Protein AF-A0A932WLN7-F1 (afdb_monomer)

Solvent-accessible surface area (backbone atoms only — not comparable to full-atom values): 4640 Å² total; per-residue (Å²): 114,69,65,48,55,50,51,21,50,50,29,42,75,73,64,39,17,70,60,6,27,51,36,14,46,54,42,26,76,74,38,70,88,41,60,72,23,51,48,44,25,28,51,12,26,41,71,60,69,38,44,70,59,18,52,48,49,48,52,51,50,40,48,51,35,38,76,76,69,71,37,78,68,53,74,69,52,49,50,52,52,50,59,72,60,70,84,114

Foldseek 3Di:
DVVLLVVLVVCLVVLVLVSNLVSLVVVCVVPVLDVSSLLSNLSSCVSVVNLVVSLVSLVSSQCCCCVPVVDGDDPSSVVSNVVSVPPD

Nearest PDB structures (foldseek):
  2ff4-assembly1_A  TM=9.694E-01  e=3.491E-03  Mycobacterium tuberculosis H37Rv
  3upv-assembly1_A  TM=8.315E-01  e=3.042E-02  Saccharomyces cerevisiae S288C
  2lsu-assembly1_A  TM=8.010E-01  e=2.586E-02  Saccharomyces cerevisiae S288C
  3uq3-assembly1_A  TM=8.503E-01  e=1.242E-01  Saccharomyces cerevisiae S288C
  2vgx-assembly1_B  TM=6.735E-01  e=2.321E-02  Yersinia enterocolitica

Structure (mmCIF, N/CA/C/O backbone):
data_AF-A0A932WLN7-F1
#
_entry.id   AF-A0A932WLN7-F1
#
loop_
_atom_site.group_PDB
_atom_site.id
_atom_site.type_symbol
_atom_site.label_atom_id
_atom_site.label_alt_id
_atom_site.label_comp_id
_atom_site.label_asym_id
_atom_site.label_entity_id
_atom_site.label_seq_id
_atom_site.pdbx_PDB_ins_code
_atom_site.Cartn_x
_atom_site.Cartn_y
_atom_site.Cartn_z
_atom_site.occupancy
_atom_site.B_iso_or_equiv
_atom_site.auth_seq_id
_atom_site.auth_comp_id
_atom_site.auth_asym_id
_atom_site.auth_atom_id
_atom_site.pdbx_PDB_model_num
ATOM 1 N N . MET A 1 1 ? 11.092 -8.468 9.083 1.00 63.16 1 MET A N 1
ATOM 2 C CA . MET A 1 1 ? 10.244 -7.815 8.056 1.00 63.16 1 MET A CA 1
ATOM 3 C C . MET A 1 1 ? 10.910 -6.674 7.276 1.00 63.16 1 MET A C 1
ATOM 5 O O . MET A 1 1 ? 10.499 -6.424 6.154 1.00 63.16 1 MET A O 1
ATOM 9 N N . ARG A 1 2 ? 12.009 -6.061 7.753 1.00 75.31 2 ARG A N 1
ATOM 10 C CA . ARG A 1 2 ? 12.793 -5.063 6.981 1.00 75.31 2 ARG A CA 1
ATOM 11 C C . ARG A 1 2 ? 13.306 -5.552 5.613 1.00 75.31 2 ARG A C 1
ATOM 13 O O . ARG A 1 2 ? 13.394 -4.758 4.688 1.00 75.31 2 ARG A O 1
ATOM 20 N N . ALA A 1 3 ? 13.631 -6.841 5.479 1.00 85.38 3 ALA A N 1
ATOM 21 C CA . ALA A 1 3 ? 14.162 -7.402 4.234 1.00 85.38 3 ALA A CA 1
ATOM 22 C C . ALA A 1 3 ? 13.150 -7.344 3.076 1.00 85.38 3 ALA A C 1
ATOM 24 O O . ALA A 1 3 ? 13.499 -6.863 2.004 1.00 85.38 3 ALA A O 1
ATOM 25 N N . LEU A 1 4 ? 11.893 -7.749 3.305 1.00 87.50 4 LEU A N 1
ATOM 26 C CA . LEU A 1 4 ? 10.833 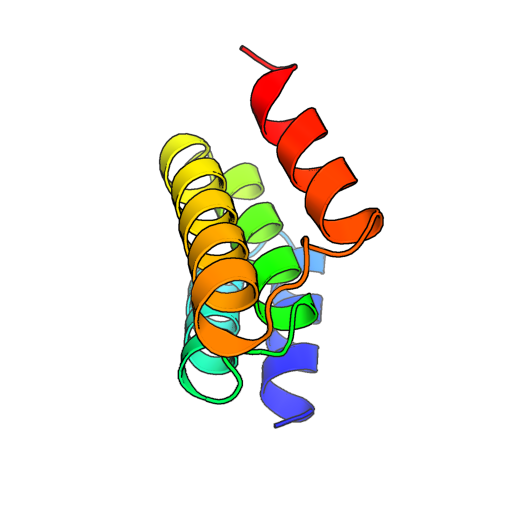-7.691 2.288 1.00 87.50 4 LEU A CA 1
ATOM 27 C C . LEU A 1 4 ? 10.530 -6.251 1.864 1.00 87.50 4 LEU A C 1
ATOM 29 O O . LEU A 1 4 ? 10.376 -5.973 0.680 1.00 87.50 4 LEU A O 1
ATOM 33 N N . GLU A 1 5 ? 10.527 -5.308 2.806 1.00 86.81 5 GLU A N 1
ATOM 34 C CA . GLU A 1 5 ? 10.363 -3.888 2.485 1.00 86.81 5 GLU A CA 1
ATOM 35 C C . GLU A 1 5 ? 11.507 -3.318 1.647 1.00 86.81 5 GLU A C 1
ATOM 37 O O . GLU A 1 5 ? 11.260 -2.527 0.734 1.00 86.81 5 GLU A O 1
ATOM 42 N N . CYS A 1 6 ? 12.750 -3.699 1.957 1.00 91.12 6 CYS A N 1
ATOM 43 C CA . CYS A 1 6 ? 13.907 -3.311 1.161 1.00 91.12 6 CYS A CA 1
ATOM 44 C C . CYS A 1 6 ? 13.824 -3.912 -0.244 1.00 91.12 6 CYS A C 1
ATOM 46 O O . CYS A 1 6 ? 14.010 -3.184 -1.212 1.00 91.12 6 CYS A O 1
ATOM 48 N N . LEU A 1 7 ? 13.484 -5.197 -0.370 1.00 92.00 7 LEU A N 1
ATOM 49 C CA . LEU A 1 7 ? 13.324 -5.853 -1.670 1.00 92.00 7 LEU A CA 1
ATOM 50 C C . LEU A 1 7 ? 12.198 -5.214 -2.490 1.00 92.00 7 LEU A C 1
ATOM 52 O O . LEU A 1 7 ? 12.402 -4.906 -3.659 1.00 92.00 7 LEU A O 1
ATOM 56 N N . ALA A 1 8 ? 11.049 -4.922 -1.875 1.00 92.44 8 ALA A N 1
ATOM 57 C CA . ALA A 1 8 ? 9.956 -4.216 -2.537 1.00 92.44 8 ALA A CA 1
ATOM 58 C C . ALA A 1 8 ? 10.386 -2.816 -3.004 1.00 92.44 8 ALA A C 1
ATOM 60 O O . ALA A 1 8 ? 10.004 -2.379 -4.088 1.00 92.44 8 ALA A O 1
ATOM 61 N N . ALA A 1 9 ? 11.186 -2.105 -2.202 1.00 93.00 9 ALA A N 1
ATOM 62 C CA . ALA A 1 9 ? 11.721 -0.798 -2.573 1.00 93.00 9 ALA A CA 1
ATOM 63 C C . ALA A 1 9 ? 12.715 -0.884 -3.742 1.00 93.00 9 ALA A C 1
ATOM 65 O O . ALA A 1 9 ? 12.637 -0.062 -4.652 1.00 93.00 9 ALA A O 1
ATOM 66 N N . VAL A 1 10 ? 13.608 -1.878 -3.739 1.00 96.19 10 VAL A N 1
ATOM 67 C CA . VAL A 1 10 ? 14.577 -2.114 -4.820 1.00 96.19 10 VAL A CA 1
ATOM 68 C C . VAL A 1 10 ? 13.863 -2.501 -6.114 1.00 96.19 10 VAL A C 1
ATOM 70 O O . VAL A 1 10 ? 14.091 -1.865 -7.138 1.00 96.19 10 VAL A O 1
ATOM 73 N N . ALA A 1 11 ? 12.934 -3.460 -6.065 1.00 95.81 11 ALA A N 1
ATOM 74 C CA . ALA A 1 11 ? 12.135 -3.856 -7.224 1.00 95.81 11 ALA A CA 1
ATOM 75 C C . ALA A 1 11 ? 11.358 -2.660 -7.803 1.00 95.81 11 ALA A C 1
ATOM 77 O O . ALA A 1 11 ? 11.320 -2.454 -9.014 1.00 95.81 11 ALA A O 1
ATOM 78 N N . LEU A 1 12 ? 10.788 -1.810 -6.939 1.00 94.75 12 LEU A N 1
ATOM 79 C CA . LEU A 1 12 ? 10.093 -0.600 -7.375 1.00 94.75 12 LEU A CA 1
ATOM 80 C C . LEU A 1 12 ? 11.041 0.389 -8.070 1.00 94.75 12 LEU A C 1
ATOM 82 O O . LEU A 1 12 ? 10.669 0.958 -9.094 1.00 94.75 12 LEU A O 1
ATOM 86 N N . ALA A 1 13 ? 12.244 0.589 -7.525 1.00 95.69 13 ALA A N 1
ATOM 87 C CA . ALA A 1 13 ? 13.258 1.472 -8.100 1.00 95.69 13 ALA A CA 1
ATOM 88 C C . ALA A 1 13 ? 13.772 0.970 -9.460 1.00 95.69 13 ALA A C 1
ATOM 90 O O . ALA A 1 13 ? 14.030 1.782 -10.344 1.00 95.69 13 ALA A O 1
ATOM 91 N N . ASN A 1 14 ? 13.841 -0.349 -9.649 1.00 96.69 14 ASN A N 1
ATOM 92 C CA . ASN A 1 14 ? 14.215 -0.980 -10.917 1.00 96.69 14 ASN A CA 1
ATOM 93 C C . ASN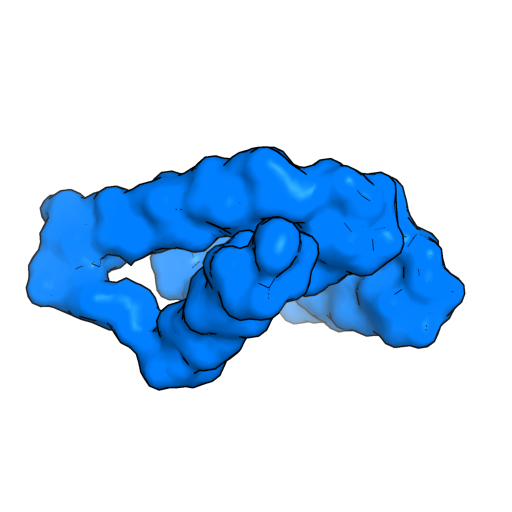 A 1 14 ? 13.084 -0.986 -11.963 1.00 96.69 14 ASN A C 1
ATOM 95 O O . ASN A 1 14 ? 13.299 -1.419 -13.092 1.00 96.69 14 ASN A O 1
ATOM 99 N N . GLY A 1 15 ? 11.872 -0.538 -11.613 1.00 96.12 15 GLY A N 1
ATOM 100 C CA . GLY A 1 15 ? 10.707 -0.619 -12.501 1.00 96.12 15 GLY A CA 1
ATOM 101 C C . GLY A 1 15 ? 10.099 -2.023 -12.606 1.00 96.12 15 GLY A C 1
ATOM 102 O O . GLY A 1 15 ? 9.223 -2.260 -13.436 1.00 96.12 15 GLY A O 1
ATOM 103 N N . GLU A 1 16 ? 10.504 -2.956 -11.741 1.00 97.62 16 GLU A N 1
ATOM 104 C CA . GLU A 1 16 ? 9.979 -4.323 -11.658 1.00 97.62 16 GLU A CA 1
ATOM 105 C C . GLU A 1 16 ? 8.619 -4.326 -10.939 1.00 97.62 16 GLU A C 1
ATOM 107 O O . GLU A 1 16 ? 8.428 -4.905 -9.869 1.00 97.62 16 GLU A O 1
ATOM 112 N N . HIS A 1 17 ? 7.649 -3.619 -11.519 1.00 97.56 17 HIS A N 1
ATOM 113 C CA . HIS A 1 17 ? 6.353 -3.339 -10.906 1.00 97.56 17 HIS A CA 1
ATOM 114 C C . HIS A 1 17 ? 5.573 -4.587 -10.452 1.00 97.56 17 HIS A C 1
ATOM 116 O O . HIS A 1 17 ? 5.026 -4.541 -9.347 1.00 97.56 17 HIS A O 1
ATOM 122 N N . PRO A 1 18 ? 5.530 -5.704 -11.211 1.00 97.25 18 PRO A N 1
ATOM 123 C CA . PRO A 1 18 ? 4.860 -6.920 -10.750 1.00 97.25 18 PRO A CA 1
ATOM 124 C C . PRO A 1 18 ? 5.498 -7.504 -9.484 1.00 97.25 18 PRO A C 1
ATOM 126 O O . PRO A 1 18 ? 4.789 -7.810 -8.526 1.00 97.25 18 PRO A O 1
ATOM 129 N N . LEU A 1 19 ? 6.832 -7.585 -9.444 1.00 97.44 19 LEU A N 1
ATOM 130 C CA . LEU A 1 19 ? 7.562 -8.102 -8.286 1.00 97.44 19 LEU A CA 1
ATOM 131 C C . LEU A 1 19 ? 7.406 -7.174 -7.078 1.00 97.44 19 LEU A C 1
ATOM 133 O O . LEU A 1 19 ? 7.118 -7.628 -5.972 1.00 97.44 19 LEU A O 1
ATOM 137 N N . ALA A 1 20 ? 7.525 -5.862 -7.290 1.00 97.81 20 ALA A N 1
ATOM 138 C CA . ALA A 1 20 ? 7.321 -4.872 -6.241 1.00 97.81 20 ALA A CA 1
ATOM 139 C C . ALA A 1 20 ? 5.907 -4.952 -5.640 1.00 97.81 20 ALA A C 1
ATOM 141 O O . ALA A 1 20 ? 5.751 -4.814 -4.428 1.00 97.81 20 ALA A O 1
ATOM 142 N N . ALA A 1 21 ? 4.881 -5.194 -6.465 1.00 97.94 21 ALA A N 1
ATOM 143 C CA . ALA A 1 21 ? 3.506 -5.355 -6.002 1.00 97.94 21 ALA A CA 1
ATOM 144 C C . ALA A 1 21 ? 3.323 -6.644 -5.190 1.00 97.94 21 ALA A C 1
ATOM 146 O O . ALA A 1 21 ? 2.672 -6.601 -4.147 1.00 97.94 21 ALA A O 1
ATOM 147 N N . GLN A 1 22 ? 3.922 -7.757 -5.626 1.00 97.50 22 GLN A N 1
ATOM 148 C CA . GLN A 1 22 ? 3.896 -9.017 -4.880 1.00 97.50 22 GLN A CA 1
ATOM 149 C C . GLN A 1 22 ? 4.546 -8.851 -3.499 1.00 97.50 22 GLN A C 1
ATOM 151 O O . GLN A 1 22 ? 3.899 -9.082 -2.481 1.00 97.50 22 GLN A O 1
ATOM 156 N N . LEU A 1 23 ? 5.787 -8.361 -3.455 1.00 97.06 23 LEU A N 1
ATOM 157 C CA . LEU A 1 23 ? 6.522 -8.174 -2.203 1.00 97.06 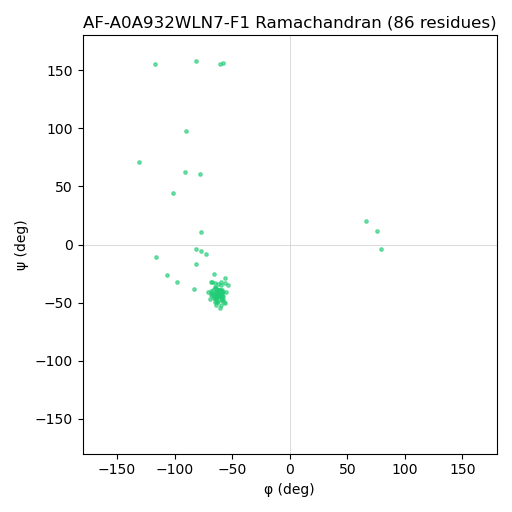23 LEU A CA 1
ATOM 158 C C . LEU A 1 23 ? 5.820 -7.179 -1.270 1.00 97.06 23 LEU A C 1
ATOM 160 O O . LEU A 1 23 ? 5.765 -7.382 -0.061 1.00 97.06 23 LEU A O 1
ATOM 164 N N . ALA A 1 24 ? 5.258 -6.097 -1.815 1.00 97.06 24 ALA A N 1
ATOM 165 C CA . ALA A 1 24 ? 4.516 -5.133 -1.013 1.00 97.06 24 ALA A CA 1
ATOM 166 C C . ALA A 1 24 ? 3.203 -5.709 -0.462 1.00 97.06 24 ALA A C 1
ATOM 168 O O . ALA A 1 24 ? 2.808 -5.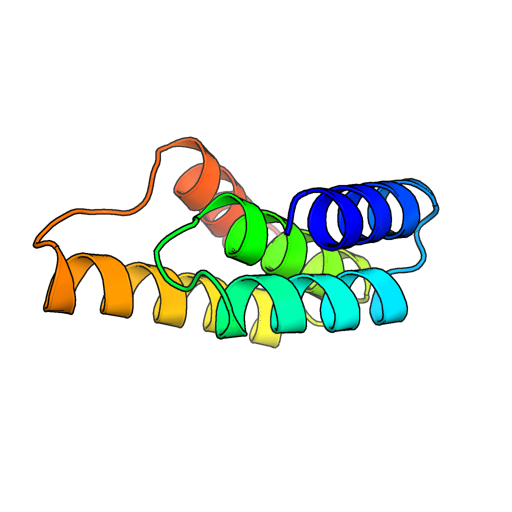325 0.637 1.00 97.06 24 ALA A O 1
ATOM 169 N N . ARG A 1 25 ? 2.543 -6.628 -1.184 1.00 97.12 25 ARG A N 1
ATOM 170 C CA . ARG A 1 25 ? 1.373 -7.352 -0.671 1.00 97.12 25 ARG A CA 1
ATOM 171 C C . ARG A 1 25 ? 1.760 -8.220 0.520 1.00 97.12 25 ARG A C 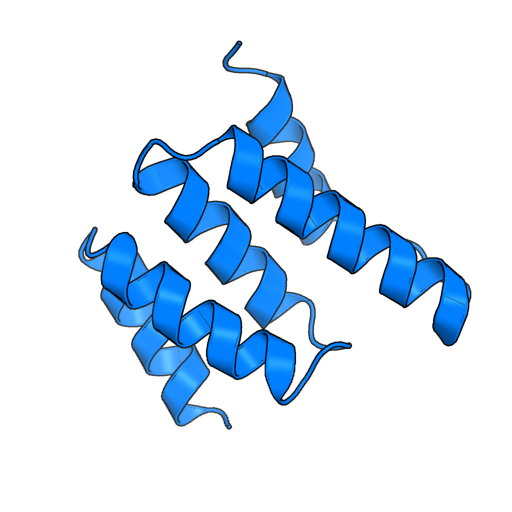1
ATOM 173 O O . ARG A 1 25 ? 1.119 -8.109 1.553 1.00 97.12 25 ARG A O 1
ATOM 180 N N . GLU A 1 26 ? 2.860 -8.963 0.417 1.00 96.50 26 GLU A N 1
ATOM 181 C CA . GLU A 1 26 ? 3.371 -9.766 1.535 1.00 96.50 26 GLU A CA 1
ATOM 182 C C . GLU A 1 26 ? 3.683 -8.900 2.767 1.00 96.50 26 GLU A C 1
ATOM 184 O O . GLU A 1 26 ? 3.348 -9.271 3.889 1.00 96.50 26 GLU A O 1
ATOM 189 N N . VAL A 1 27 ? 4.266 -7.707 2.581 1.00 95.56 27 VAL A N 1
ATOM 190 C CA . VAL A 1 27 ? 4.479 -6.766 3.698 1.00 95.56 27 VAL A CA 1
ATOM 191 C C . VAL A 1 27 ? 3.155 -6.313 4.311 1.00 95.56 27 VAL A C 1
ATOM 193 O O . VAL A 1 27 ? 3.055 -6.249 5.532 1.00 95.56 27 VAL A O 1
ATOM 196 N N . VAL A 1 28 ? 2.153 -5.986 3.492 1.00 96.81 28 VAL A N 1
ATOM 197 C CA . VAL A 1 28 ? 0.827 -5.568 3.974 1.00 96.81 28 VAL A CA 1
ATOM 198 C C . VAL A 1 28 ? 0.136 -6.688 4.747 1.00 96.81 28 VAL A C 1
ATOM 200 O O . VAL A 1 28 ? -0.454 -6.421 5.787 1.00 96.81 28 VAL A O 1
ATOM 203 N N . ASP A 1 29 ? 0.231 -7.927 4.276 1.00 96.12 29 ASP A N 1
ATOM 204 C CA . ASP A 1 29 ? -0.409 -9.068 4.931 1.00 96.12 29 ASP A CA 1
ATOM 205 C C . ASP A 1 29 ? 0.238 -9.370 6.295 1.00 96.12 29 ASP A C 1
ATOM 207 O O . ASP A 1 29 ? -0.444 -9.784 7.231 1.00 96.12 29 ASP A O 1
ATOM 211 N N . LEU A 1 30 ? 1.545 -9.119 6.433 1.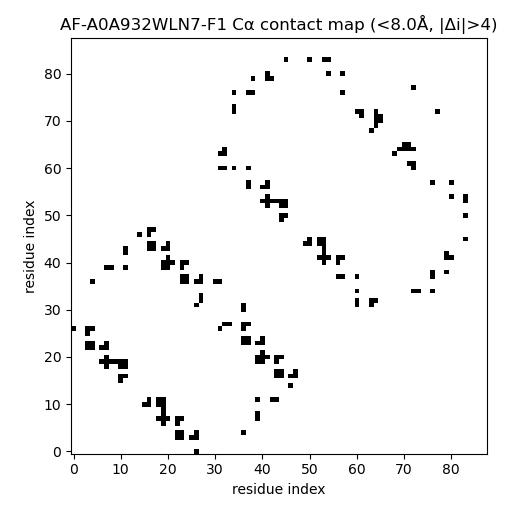00 95.56 30 LEU A N 1
ATOM 212 C CA . LEU A 1 30 ? 2.273 -9.307 7.689 1.00 95.56 30 LEU A CA 1
ATOM 213 C C . LEU A 1 30 ? 2.156 -8.116 8.655 1.00 95.56 30 LEU A C 1
ATOM 215 O O . LEU A 1 30 ? 2.092 -8.308 9.869 1.00 95.56 30 LEU A O 1
ATOM 219 N N . GLU A 1 31 ? 2.163 -6.886 8.138 1.00 94.62 31 GLU A N 1
ATOM 220 C CA . GLU A 1 31 ? 2.105 -5.643 8.917 1.00 94.62 31 GLU A CA 1
ATOM 221 C C . GLU A 1 31 ? 1.024 -4.704 8.359 1.00 94.62 31 GLU A C 1
ATOM 223 O O . GLU A 1 31 ? 1.336 -3.650 7.794 1.00 94.62 31 GLU A O 1
ATOM 228 N N . PRO A 1 32 ? -0.268 -5.032 8.533 1.00 95.56 32 PRO A N 1
ATOM 229 C CA . PRO A 1 32 ? -1.359 -4.313 7.876 1.00 95.56 32 PRO A CA 1
ATOM 230 C C . PRO A 1 32 ? -1.497 -2.859 8.351 1.00 95.56 32 PRO A C 1
ATOM 232 O O . PRO A 1 32 ? -1.923 -2.000 7.585 1.00 95.56 32 PRO A O 1
ATOM 235 N N . PHE A 1 33 ? -1.051 -2.530 9.566 1.00 95.88 33 PHE A N 1
ATOM 236 C CA . PHE A 1 33 ? -1.016 -1.149 10.072 1.00 95.88 33 PHE A CA 1
ATOM 237 C C . PHE A 1 33 ? 0.199 -0.342 9.596 1.00 95.88 33 PHE A C 1
ATOM 239 O O . PHE A 1 33 ? 0.314 0.850 9.880 1.00 95.88 33 PHE A O 1
ATOM 246 N N . ARG A 1 34 ? 1.125 -0.967 8.862 1.00 94.44 34 ARG A N 1
ATOM 247 C CA . ARG A 1 34 ? 2.332 -0.313 8.369 1.00 94.44 34 ARG A CA 1
ATOM 248 C C . ARG A 1 34 ? 2.079 0.302 7.000 1.00 94.44 34 ARG A C 1
ATOM 250 O O . ARG A 1 34 ? 2.185 -0.343 5.957 1.00 94.44 34 ARG A O 1
ATOM 257 N N . GLU A 1 35 ? 1.797 1.600 6.995 1.00 96.69 35 GLU A N 1
ATOM 258 C CA . GLU A 1 35 ? 1.461 2.339 5.773 1.00 96.69 35 GLU A CA 1
ATOM 259 C C . GLU A 1 35 ? 2.531 2.251 4.675 1.00 96.69 35 GLU A C 1
ATOM 261 O O . GLU A 1 35 ? 2.196 2.273 3.494 1.00 96.69 35 GLU A O 1
ATOM 266 N N . THR A 1 36 ? 3.812 2.075 5.013 1.00 95.38 36 THR A N 1
ATOM 267 C CA . THR A 1 36 ? 4.896 1.933 4.025 1.00 95.38 36 THR A CA 1
ATOM 268 C C . THR A 1 36 ? 4.710 0.732 3.092 1.00 95.38 36 THR A C 1
ATOM 270 O O . THR A 1 36 ? 5.094 0.814 1.921 1.00 95.38 36 THR A O 1
ATOM 273 N N . GLY A 1 37 ? 4.102 -0.365 3.560 1.00 96.38 37 GLY A N 1
ATOM 274 C CA . GLY A 1 37 ? 3.725 -1.506 2.718 1.00 96.38 37 GLY A CA 1
ATOM 275 C C . GLY A 1 37 ? 2.668 -1.104 1.690 1.00 96.38 37 GLY A C 1
ATOM 276 O O . GLY A 1 37 ? 2.878 -1.233 0.481 1.00 96.38 37 GLY A O 1
ATOM 277 N N . TRP A 1 38 ? 1.586 -0.482 2.161 1.00 98.00 38 TRP A N 1
ATOM 278 C CA . TRP A 1 38 ? 0.510 0.037 1.315 1.00 98.00 38 TRP A CA 1
ATOM 279 C C . TRP A 1 38 ? 1.002 1.060 0.292 1.00 98.00 38 TRP A C 1
ATOM 281 O O . TRP A 1 38 ? 0.643 0.995 -0.882 1.00 98.00 38 TRP A O 1
ATOM 291 N N . GLN A 1 39 ? 1.856 1.995 0.708 1.00 98.19 39 GLN A N 1
ATOM 292 C CA . GLN A 1 39 ? 2.443 3.015 -0.160 1.00 98.19 39 GLN A CA 1
ATOM 293 C C . GLN A 1 39 ? 3.262 2.401 -1.300 1.00 98.19 39 GLN A C 1
ATOM 295 O O . GLN A 1 39 ? 3.175 2.865 -2.440 1.00 98.19 39 GLN A O 1
ATOM 300 N N . ARG A 1 40 ? 4.052 1.357 -1.021 1.00 97.38 40 ARG A N 1
ATOM 301 C CA . ARG A 1 40 ? 4.808 0.631 -2.055 1.00 97.38 40 ARG A CA 1
ATOM 302 C C . ARG A 1 40 ? 3.876 -0.137 -2.983 1.00 97.38 40 ARG A C 1
ATOM 304 O O . ARG A 1 40 ? 4.042 -0.030 -4.194 1.00 97.38 40 ARG A O 1
ATOM 311 N N . LEU A 1 41 ? 2.861 -0.807 -2.440 1.00 98.12 41 LEU A N 1
ATOM 312 C CA . LEU A 1 41 ? 1.855 -1.524 -3.222 1.00 98.12 41 LEU A CA 1
ATOM 313 C C . LEU A 1 41 ? 1.123 -0.581 -4.190 1.00 98.12 41 LEU A C 1
ATOM 315 O O . LEU A 1 41 ? 1.047 -0.857 -5.385 1.00 98.12 41 LEU A O 1
ATOM 319 N N . MET A 1 42 ? 0.665 0.578 -3.710 1.00 98.38 42 MET A N 1
ATOM 320 C CA . MET A 1 42 ? 0.030 1.605 -4.541 1.00 98.38 42 MET A CA 1
ATOM 321 C C . MET A 1 42 ? 0.938 2.083 -5.680 1.00 98.38 42 MET A C 1
ATOM 323 O O . MET A 1 42 ? 0.492 2.189 -6.823 1.00 98.38 42 MET A O 1
ATOM 327 N N . ARG A 1 43 ? 2.211 2.379 -5.383 1.00 98.06 43 ARG A N 1
ATOM 328 C CA . ARG A 1 43 ? 3.180 2.833 -6.393 1.00 98.06 43 ARG A CA 1
ATOM 329 C C . ARG A 1 43 ? 3.491 1.738 -7.411 1.00 98.06 43 ARG A C 1
ATOM 331 O O . ARG A 1 43 ? 3.533 2.037 -8.600 1.00 98.06 43 ARG A O 1
ATOM 338 N N . ALA A 1 44 ? 3.667 0.497 -6.962 1.00 98.06 44 ALA A N 1
ATOM 339 C CA . ALA A 1 44 ? 3.944 -0.645 -7.825 1.00 98.06 44 ALA A CA 1
ATOM 340 C C . ALA A 1 44 ? 2.783 -0.913 -8.788 1.00 98.06 44 ALA A C 1
ATOM 342 O O . ALA A 1 44 ? 2.984 -0.964 -9.997 1.00 98.06 44 ALA A O 1
ATOM 343 N N . LEU A 1 45 ? 1.553 -0.979 -8.270 1.00 98.06 45 LEU A N 1
ATOM 344 C CA . LEU A 1 45 ? 0.351 -1.185 -9.079 1.00 98.06 45 LEU A CA 1
ATOM 345 C C . LEU A 1 45 ? 0.155 -0.064 -10.102 1.00 98.06 45 LEU A C 1
ATOM 347 O O . LEU A 1 45 ? -0.132 -0.331 -11.265 1.00 98.06 45 LEU A O 1
ATOM 351 N N . ALA A 1 46 ? 0.356 1.191 -9.696 1.00 97.19 46 ALA A N 1
ATOM 352 C CA . ALA A 1 46 ? 0.239 2.327 -10.601 1.00 97.19 46 ALA A CA 1
ATOM 353 C C . ALA A 1 46 ? 1.341 2.363 -11.670 1.00 97.19 46 ALA A C 1
ATOM 355 O O . ALA A 1 46 ? 1.043 2.682 -12.820 1.00 97.19 46 ALA A O 1
ATOM 356 N N . GLY A 1 47 ? 2.585 2.032 -11.310 1.00 95.75 47 GLY A N 1
ATOM 357 C CA . GLY A 1 47 ? 3.699 1.918 -12.254 1.00 95.75 47 GLY A CA 1
ATOM 358 C C . GLY A 1 47 ? 3.488 0.793 -13.268 1.00 95.75 47 GLY A C 1
ATOM 359 O O . GLY A 1 47 ? 3.746 0.974 -14.451 1.00 95.75 47 GLY A O 1
ATOM 360 N N . GLY A 1 48 ? 2.905 -0.328 -12.834 1.00 95.25 48 GLY A N 1
ATOM 361 C CA . GLY A 1 48 ? 2.522 -1.451 -13.696 1.00 95.25 48 GLY A CA 1
ATOM 362 C C . GLY A 1 48 ? 1.238 -1.235 -14.507 1.00 95.25 48 GLY A C 1
ATOM 363 O O . GLY A 1 48 ? 0.699 -2.196 -15.046 1.00 95.25 48 GLY A O 1
ATOM 364 N N . GLY A 1 49 ? 0.695 -0.013 -14.555 1.00 95.38 49 GLY A N 1
ATOM 365 C CA . GLY A 1 49 ? -0.520 0.320 -15.311 1.00 95.38 49 GLY A CA 1
ATOM 366 C C . GLY A 1 49 ? -1.840 -0.080 -14.639 1.00 95.38 49 GLY A C 1
ATOM 367 O O . GLY A 1 49 ? -2.912 0.283 -15.119 1.00 95.38 49 GLY A O 1
ATOM 368 N N . ASN A 1 50 ? -1.806 -0.750 -13.486 1.00 95.62 50 ASN A N 1
ATOM 369 C CA . ASN A 1 50 ? -2.994 -1.196 -12.762 1.00 95.62 50 ASN A CA 1
ATOM 370 C C . ASN A 1 50 ? -3.478 -0.155 -11.738 1.00 95.62 50 ASN A C 1
ATOM 372 O O . ASN A 1 50 ? -3.517 -0.361 -10.522 1.00 95.62 50 ASN A O 1
ATOM 376 N N . ARG A 1 51 ? -3.856 1.018 -12.248 1.00 94.31 51 ARG A N 1
ATOM 377 C CA . ARG A 1 51 ? -4.286 2.163 -11.431 1.00 94.31 51 ARG A CA 1
ATOM 378 C C . ARG A 1 51 ? -5.544 1.878 -10.606 1.00 94.31 51 ARG A C 1
ATOM 380 O O . ARG A 1 51 ? -5.662 2.379 -9.490 1.00 94.31 51 ARG A O 1
ATOM 387 N N . ALA A 1 52 ? -6.466 1.073 -11.134 1.00 95.62 52 ALA A N 1
ATOM 388 C CA . ALA A 1 52 ? -7.686 0.697 -10.424 1.00 95.62 52 ALA A CA 1
ATOM 389 C C . ALA A 1 52 ? -7.372 -0.117 -9.157 1.00 95.62 52 ALA A C 1
ATOM 391 O O . ALA A 1 52 ? -7.909 0.187 -8.092 1.00 95.62 52 ALA A O 1
ATOM 392 N N . GLU A 1 53 ? -6.458 -1.090 -9.245 1.00 97.19 53 GLU A N 1
ATOM 393 C CA . GLU A 1 53 ? -5.948 -1.810 -8.071 1.00 97.19 53 GLU A CA 1
ATOM 394 C C . GLU A 1 53 ? -5.211 -0.874 -7.104 1.00 97.19 53 GLU A C 1
ATOM 396 O O . GLU A 1 53 ? -5.397 -0.975 -5.894 1.00 97.19 53 GLU A O 1
ATOM 401 N N . ALA A 1 54 ? -4.428 0.090 -7.602 1.00 97.94 54 ALA A N 1
ATOM 402 C CA . ALA A 1 54 ? -3.748 1.055 -6.733 1.00 97.94 54 ALA A CA 1
ATOM 403 C C . ALA A 1 54 ? -4.747 1.886 -5.900 1.00 97.94 54 ALA A C 1
ATOM 405 O O . ALA A 1 54 ? -4.546 2.103 -4.705 1.00 97.94 54 ALA A O 1
ATOM 406 N N . VAL A 1 55 ? -5.858 2.319 -6.507 1.00 97.75 55 VAL A N 1
ATOM 407 C CA . VAL A 1 55 ? -6.939 3.015 -5.790 1.00 97.75 55 VAL A CA 1
ATOM 408 C C . VAL A 1 55 ? -7.640 2.081 -4.800 1.00 97.75 55 VAL A C 1
ATOM 410 O O . VAL A 1 55 ? -7.946 2.512 -3.688 1.00 97.75 55 VAL A O 1
ATOM 413 N N . ARG A 1 56 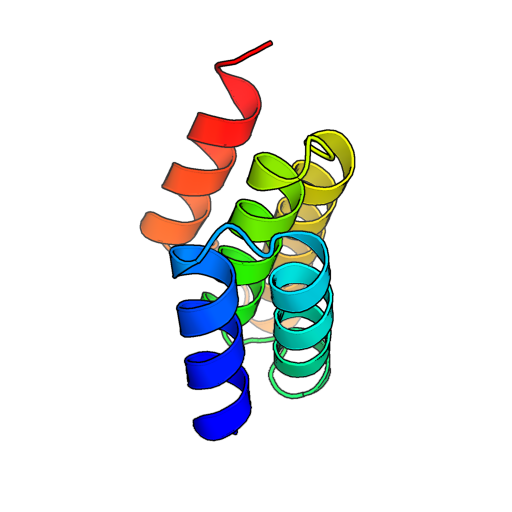? -7.861 0.806 -5.153 1.00 97.75 56 ARG A N 1
ATOM 414 C CA . ARG A 1 56 ? -8.407 -0.194 -4.217 1.00 97.75 56 ARG A CA 1
ATOM 415 C C . ARG A 1 56 ? -7.509 -0.384 -2.997 1.00 97.75 56 ARG A C 1
ATOM 417 O O . ARG A 1 56 ? -8.023 -0.357 -1.882 1.00 97.75 56 ARG A O 1
ATOM 424 N N . ALA A 1 57 ? -6.195 -0.491 -3.192 1.00 98.12 57 ALA A N 1
ATOM 425 C CA . ALA A 1 57 ? -5.229 -0.626 -2.104 1.00 98.12 57 ALA A CA 1
ATOM 426 C C . ALA A 1 57 ? -5.281 0.570 -1.136 1.00 98.12 57 ALA A C 1
ATOM 428 O O . ALA A 1 57 ? -5.298 0.380 0.078 1.00 98.12 57 ALA A O 1
ATOM 429 N N . TYR A 1 58 ? -5.393 1.803 -1.649 1.00 98.38 58 TYR A N 1
ATOM 430 C CA . TYR A 1 58 ? -5.612 2.980 -0.799 1.00 98.38 58 TYR A CA 1
ATOM 431 C C . TYR A 1 58 ? -6.904 2.873 0.019 1.00 98.38 58 TYR A C 1
ATOM 433 O O . TYR A 1 58 ? -6.899 3.133 1.219 1.00 98.38 58 TYR A O 1
ATOM 441 N N . THR A 1 59 ? -8.015 2.499 -0.621 1.00 98.06 59 THR A N 1
ATOM 442 C CA . THR A 1 59 ? -9.313 2.383 0.057 1.00 98.06 59 THR A CA 1
ATOM 443 C C . THR A 1 59 ? -9.279 1.327 1.161 1.00 98.06 59 THR A C 1
ATOM 445 O O . THR A 1 59 ? -9.836 1.562 2.230 1.00 98.06 59 THR A O 1
ATOM 448 N N . GLN A 1 60 ? -8.596 0.200 0.933 1.00 98.25 60 GLN A N 1
ATOM 449 C CA . GLN A 1 60 ? -8.390 -0.844 1.941 1.00 98.25 60 GLN A CA 1
ATOM 450 C C . GLN A 1 60 ? -7.568 -0.330 3.128 1.00 98.25 60 GLN A C 1
ATOM 452 O O . GLN A 1 60 ? -8.018 -0.458 4.262 1.00 98.25 60 GLN A O 1
ATOM 457 N N . CYS A 1 61 ? -6.428 0.320 2.869 1.00 98.25 61 CYS A N 1
ATOM 458 C CA . CYS A 1 61 ? -5.601 0.945 3.905 1.00 98.25 61 CYS A CA 1
ATOM 459 C C . CYS A 1 61 ? -6.403 1.956 4.738 1.00 98.25 61 CYS A C 1
ATOM 461 O O . CYS A 1 61 ? -6.442 1.877 5.963 1.00 98.25 61 CYS A O 1
ATOM 463 N N . LYS A 1 62 ? -7.116 2.871 4.068 1.00 98.31 62 LYS A N 1
ATOM 464 C CA . LYS A 1 62 ? -7.944 3.883 4.731 1.00 98.31 62 LYS A CA 1
ATOM 465 C C . LYS A 1 62 ? -9.021 3.258 5.611 1.00 98.31 62 LYS A C 1
ATOM 467 O O . LYS A 1 62 ? -9.236 3.738 6.717 1.00 98.31 62 LYS A O 1
ATOM 472 N N . LYS A 1 63 ? -9.707 2.231 5.107 1.00 98.38 63 LYS A N 1
ATOM 473 C CA . LYS A 1 63 ? -10.746 1.534 5.862 1.00 98.38 63 LYS A CA 1
ATOM 474 C C . LYS A 1 63 ? -10.155 0.858 7.098 1.00 98.38 63 LYS A C 1
ATOM 476 O O . LYS A 1 63 ? -10.658 1.079 8.184 1.00 98.38 63 LYS A O 1
ATOM 481 N N . LEU A 1 64 ? -9.059 0.118 6.940 1.00 98.19 64 LEU A N 1
ATOM 482 C CA . LEU A 1 64 ? -8.393 -0.563 8.048 1.00 98.19 64 LEU A CA 1
ATOM 483 C C . LEU A 1 64 ? -7.974 0.414 9.160 1.00 98.19 64 LEU A C 1
ATOM 485 O O . LEU A 1 64 ? -8.267 0.175 10.324 1.00 98.19 64 LEU A O 1
ATOM 489 N N . LEU A 1 65 ? -7.305 1.517 8.811 1.00 98.06 65 LEU A N 1
ATOM 490 C CA . LEU A 1 65 ? -6.855 2.503 9.801 1.00 98.06 65 LEU A CA 1
ATOM 491 C C . LEU A 1 65 ? -8.026 3.194 10.508 1.00 98.06 65 LEU A C 1
ATOM 493 O O . LEU A 1 65 ? -7.952 3.457 11.708 1.00 98.06 65 LEU A O 1
ATOM 497 N N . ALA A 1 66 ? -9.110 3.466 9.781 1.00 98.12 66 ALA A N 1
ATOM 498 C CA . ALA A 1 66 ? -10.307 4.055 10.361 1.00 98.12 66 ALA A CA 1
ATOM 499 C C . ALA A 1 66 ? -11.024 3.076 11.303 1.00 98.12 66 ALA A C 1
ATOM 501 O O . ALA A 1 66 ? -11.369 3.464 12.415 1.00 98.12 66 ALA A O 1
ATOM 502 N N . ASP A 1 67 ? -11.218 1.829 10.869 1.00 98.06 67 ASP A N 1
ATOM 503 C CA . ASP A 1 67 ? -11.992 0.821 11.597 1.00 98.06 67 ASP A CA 1
ATOM 504 C C . ASP A 1 67 ? -11.256 0.348 12.864 1.00 98.06 67 ASP A C 1
ATOM 506 O O . ASP A 1 67 ? -11.872 0.211 13.918 1.00 98.06 67 ASP A O 1
ATOM 510 N N . GLU A 1 68 ? -9.937 0.146 12.787 1.00 97.69 68 GLU A N 1
ATOM 511 C CA . GLU A 1 68 ? -9.160 -0.472 13.873 1.00 97.69 68 GLU A CA 1
ATOM 512 C C . GLU A 1 68 ? -8.449 0.542 14.777 1.00 97.69 68 GLU A C 1
ATOM 514 O O . GLU A 1 68 ? -8.250 0.289 15.963 1.00 97.69 68 GLU A O 1
ATOM 519 N N . LEU A 1 69 ? -8.028 1.687 14.227 1.00 96.25 69 LEU A N 1
ATOM 520 C CA . LEU A 1 69 ? -7.239 2.686 14.961 1.00 96.25 69 LEU A CA 1
ATOM 521 C C . LEU A 1 69 ? -7.967 4.028 15.118 1.00 96.25 69 LEU A C 1
ATOM 523 O O . LEU A 1 69 ? -7.496 4.884 15.864 1.00 96.25 69 LEU A O 1
ATOM 527 N N . GLY A 1 70 ? -9.093 4.241 14.429 1.00 97.25 70 GLY A N 1
ATOM 528 C CA . GLY A 1 70 ? -9.818 5.513 14.455 1.00 97.25 70 GLY A CA 1
ATOM 529 C C . GLY A 1 70 ? -9.047 6.677 13.824 1.00 97.25 70 GLY A C 1
ATOM 530 O O . GLY A 1 70 ? -9.347 7.836 14.114 1.00 97.25 70 GLY A O 1
ATOM 531 N N . VAL A 1 71 ? -8.045 6.395 12.981 1.00 96.94 71 VAL A N 1
ATOM 532 C CA . VAL A 1 71 ? -7.178 7.416 12.370 1.00 96.94 71 VAL A CA 1
ATOM 533 C C . VAL A 1 71 ? -7.301 7.443 10.851 1.00 96.94 71 VAL A C 1
ATOM 535 O O . VAL A 1 71 ? -7.647 6.459 10.199 1.00 96.94 71 VAL A O 1
ATOM 538 N N . ALA A 1 72 ? -6.992 8.600 10.270 1.00 96.25 72 ALA A N 1
ATOM 539 C CA . ALA A 1 72 ? -6.825 8.736 8.830 1.00 96.25 72 ALA A CA 1
ATOM 540 C C . ALA A 1 72 ? -5.421 8.266 8.388 1.00 96.25 72 ALA A C 1
ATOM 542 O O . ALA A 1 72 ? -4.497 8.284 9.203 1.00 96.25 72 ALA A O 1
ATOM 543 N N . PRO A 1 73 ? -5.236 7.896 7.104 1.00 97.88 73 PRO A N 1
ATOM 544 C CA . PRO A 1 73 ? -3.910 7.634 6.547 1.00 97.88 73 PRO A CA 1
ATOM 545 C C . PRO A 1 73 ? -2.966 8.832 6.660 1.00 97.88 73 PRO A C 1
ATOM 547 O O . PRO A 1 73 ? -3.409 9.984 6.668 1.00 97.88 73 PRO A O 1
ATOM 550 N N . SER A 1 74 ? -1.661 8.565 6.646 1.00 98.19 74 SER A N 1
ATOM 551 C CA . SER A 1 74 ? -0.640 9.608 6.686 1.00 98.19 74 SER A CA 1
ATOM 552 C C . SER A 1 74 ? -0.724 10.564 5.481 1.00 98.19 74 SER A C 1
ATOM 554 O O . SER A 1 74 ? -1.178 10.176 4.391 1.00 98.19 74 SER A O 1
ATOM 556 N N . PRO A 1 75 ? -0.225 11.811 5.612 1.00 97.88 75 PRO A N 1
ATOM 557 C CA . PRO A 1 75 ? -0.173 12.770 4.506 1.00 97.88 75 PRO A CA 1
ATOM 558 C C . PRO A 1 75 ? 0.530 12.232 3.252 1.00 97.88 75 PRO A C 1
ATOM 560 O O . PRO A 1 75 ? 0.120 12.541 2.128 1.00 97.88 75 PRO A O 1
ATOM 563 N N . GLU A 1 76 ? 1.567 11.410 3.425 1.00 97.81 76 GLU A N 1
ATOM 564 C CA . GLU A 1 76 ? 2.301 10.744 2.347 1.00 97.81 76 GLU A CA 1
ATOM 565 C C . GLU A 1 76 ? 1.416 9.730 1.618 1.00 97.81 76 GLU A C 1
ATOM 567 O O . GLU A 1 76 ? 1.376 9.717 0.382 1.00 97.81 76 GLU A O 1
ATOM 572 N N . THR A 1 77 ? 0.673 8.908 2.364 1.00 98.00 77 THR A N 1
ATOM 573 C CA . THR A 1 77 ? -0.286 7.942 1.812 1.00 98.00 77 THR A CA 1
ATOM 574 C C . THR A 1 77 ? -1.380 8.660 1.025 1.00 98.00 77 THR A C 1
ATOM 576 O O . THR A 1 77 ? -1.687 8.289 -0.115 1.00 98.00 77 THR A O 1
ATOM 579 N N . GLU A 1 78 ? -1.924 9.750 1.568 1.00 98.00 78 GLU A N 1
ATOM 580 C CA . GLU A 1 78 ? -2.911 10.551 0.851 1.00 98.00 78 GLU A CA 1
ATOM 581 C C . GLU A 1 78 ? -2.343 11.232 -0.400 1.00 98.00 78 GLU A C 1
ATOM 583 O O . GLU A 1 78 ? -3.038 11.352 -1.413 1.00 98.00 78 GLU A O 1
ATOM 588 N N . ALA A 1 79 ? -1.087 11.687 -0.365 1.00 97.69 79 ALA A N 1
ATOM 589 C CA . ALA A 1 79 ? -0.444 12.316 -1.515 1.00 97.69 79 ALA A CA 1
ATOM 590 C C . ALA A 1 79 ? -0.340 11.348 -2.700 1.00 97.69 79 ALA A C 1
ATOM 592 O O . ALA A 1 79 ? -0.641 11.736 -3.835 1.00 97.69 79 ALA A O 1
ATOM 593 N N . ILE A 1 80 ? 0.000 10.081 -2.436 1.00 97.31 80 ILE A N 1
ATOM 594 C CA . ILE A 1 80 ? -0.014 9.022 -3.453 1.00 97.31 80 ILE A CA 1
ATOM 595 C C . ILE A 1 80 ? -1.428 8.878 -4.018 1.00 97.31 80 ILE A C 1
ATOM 597 O O . ILE A 1 80 ? -1.611 8.996 -5.229 1.00 97.31 80 ILE A O 1
ATOM 601 N N . ALA A 1 81 ? -2.439 8.715 -3.160 1.00 96.56 81 ALA A N 1
ATOM 602 C CA . ALA A 1 81 ? -3.829 8.540 -3.583 1.00 96.56 81 ALA A CA 1
ATOM 603 C C . ALA A 1 81 ? -4.362 9.718 -4.418 1.00 96.56 81 ALA A C 1
ATOM 605 O O . ALA A 1 81 ? -5.050 9.516 -5.421 1.00 96.56 81 ALA A O 1
ATOM 606 N N . ARG A 1 82 ? -4.001 10.960 -4.071 1.00 96.38 82 ARG A N 1
ATOM 607 C CA . ARG A 1 82 ? -4.312 12.141 -4.893 1.00 96.38 82 ARG A CA 1
ATOM 608 C C . ARG A 1 82 ? -3.654 12.049 -6.272 1.00 96.38 82 ARG A C 1
ATOM 610 O O . ARG A 1 82 ? -4.317 12.296 -7.281 1.00 96.38 82 ARG A O 1
ATOM 617 N N . GLY A 1 83 ? -2.391 11.630 -6.343 1.00 95.19 83 GLY A N 1
ATOM 618 C CA . GLY A 1 83 ? -1.705 11.339 -7.608 1.00 95.19 83 GLY A CA 1
ATOM 619 C C . GLY A 1 83 ? -2.393 10.238 -8.428 1.00 95.19 83 GLY A C 1
ATOM 620 O O . GLY A 1 83 ? -2.470 10.336 -9.657 1.00 95.19 83 GLY A O 1
ATOM 621 N N . LEU A 1 84 ? -2.981 9.240 -7.756 1.00 93.56 84 LEU A N 1
ATOM 622 C CA . LEU A 1 84 ? -3.792 8.171 -8.355 1.00 93.56 84 LEU A CA 1
ATOM 623 C C . LEU A 1 84 ? -5.178 8.616 -8.843 1.00 93.56 84 LEU A C 1
ATOM 625 O O . LEU A 1 84 ? -5.823 7.875 -9.579 1.00 93.56 84 LEU A O 1
ATOM 629 N N . ARG A 1 85 ? -5.621 9.840 -8.555 1.00 86.69 85 ARG A N 1
ATOM 630 C CA . ARG A 1 85 ? -6.900 10.371 -9.066 1.00 86.69 85 ARG A CA 1
ATOM 631 C C . ARG A 1 85 ? -6.739 11.414 -10.172 1.00 86.69 85 ARG A C 1
ATOM 633 O O . ARG A 1 85 ? -7.608 11.522 -11.016 1.00 86.69 85 ARG A O 1
ATOM 640 N N . ARG A 1 86 ? -5.607 12.127 -10.220 1.00 78.50 86 ARG A N 1
ATOM 641 C CA . ARG A 1 86 ? -5.380 13.265 -11.142 1.00 78.50 86 ARG A CA 1
ATOM 642 C C . ARG A 1 86 ? -4.965 12.929 -12.583 1.00 78.50 86 ARG A C 1
ATOM 644 O O . ARG A 1 86 ? -5.004 13.814 -13.420 1.00 78.50 86 ARG A O 1
ATOM 651 N N . ARG A 1 87 ? -4.508 11.708 -12.871 1.00 63.78 87 ARG A N 1
ATOM 652 C CA . ARG A 1 87 ? -4.081 11.256 -14.215 1.00 63.78 87 ARG A CA 1
ATOM 653 C C . ARG A 1 87 ? -5.163 10.406 -14.901 1.00 63.78 87 ARG A C 1
ATOM 655 O O . ARG A 1 87 ? -4.856 9.309 -15.358 1.00 63.78 87 ARG A O 1
ATOM 662 N N . GLY A 1 88 ? -6.415 10.849 -14.817 1.00 54.91 88 GLY A N 1
ATOM 663 C CA . GLY A 1 88 ? -7.563 10.252 -15.507 1.00 54.91 88 GLY A CA 1
ATOM 664 C C . GLY A 1 88 ? -7.979 11.124 -16.674 1.00 54.91 88 GLY A C 1
ATOM 665 O O . GLY A 1 88 ? -7.801 12.355 -16.535 1.00 54.91 88 GLY A O 1
#

pLDDT: 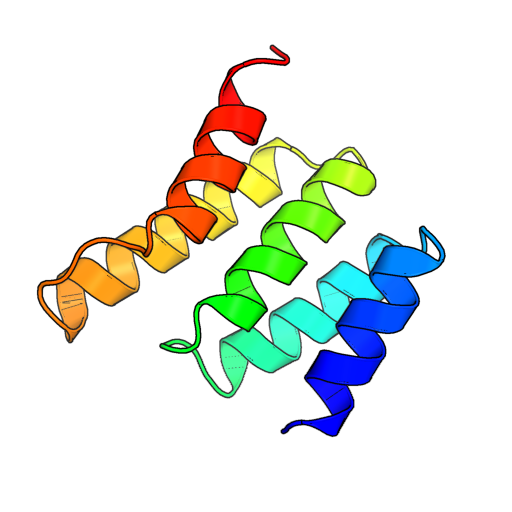mean 94.58, std 7.5, range [54.91, 98.38]

Secondary structure (DSSP, 8-state):
-HHHHHHHHHHHHTT-HHHHHHHHHHHHHH-TT-HHHHHHHHHHHHHTT-HHHHHHHHHHHHHHHHHHHS-PPPHHHHHHHHHHHH--

Sequence (88 aa):
MRALECLAAVALANGEHPLAAQLAREVVDLEPFRETGWQRLMRALAGGGNRAEAVRAYTQCKKLLADELGVAPSPETEAIARGLRRRG

Mean predicted aligned error: 2.9 Å

Radius 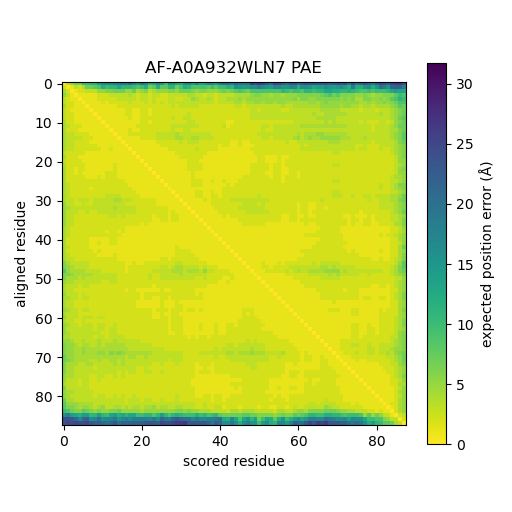of gyration: 12.05 Å; Cα contacts (8 Å, |Δi|>4): 114; chains: 1; bounding box: 27×23×30 Å